Protein 1HXI (pdb70)

Secondary structure (DSSP, 8-state):
------PPSS-----S---TTT--TTS-HHHHHHHHHHHHHHSTT-HHHHHHHHHHHHHTT-HHHHHHHHHHH---TT-HHHHHHHHHHHHHHHHHHHHHHHHHHHH-

InterPro domains:
  IPR011990 Tetratricopeptide-like helical domain superfamily [G3DSA:1.25.40.10] (330-655)
  IPR011990 Tetratricopeptide-like helical domain superfamily [SSF48452] (332-650)
  IPR019734 Tetratricopeptide repeat [PS50005] (500-533)
  IPR019734 Tetratricopeptide repeat [PS50005] (534-567)
  IPR019734 Tetratricopeptide repeat [SM00028] (383-416)
  IPR019734 Tetratricopeptide repeat [SM00028] (500-533)
  IPR019734 Tetratricopeptide repeat [SM00028] (534-567)
  IPR019734 Tetratricopeptide repeat [SM00028] (568-601)
  IPR024111 PEX5/PEX5L [PTHR10130] (10-648)

GO terms:
  GO:0005737 cytoplasm (C, HTP)
  GO:0005737 cytoplasm (C, IDA)
  GO:0005515 protein binding (F, IPI)
  GO:0005052 peroxisome matrix targeting signal-1 binding (F, IDA)
  GO:0034468 glycosome lumen (C, IDA)
  GO:0005829 cytosol (C, IDA)
  GO:0016558 protein import into peroxisome matrix (P, IMP)
  GO:0006625 protein targeting to peroxisome (P, IMP)

Organism: Trypanosoma brucei brucei (strain 927/4 GUTat10.1) (NCBI:txid185431)

Structure (mmCIF, N/CA/C/O backbone):
data_1HXI
#
_entry.id   1HXI
#
_cell.length_a   75.000
_cell.length_b   75.000
_cell.length_c   56.010
_cell.angle_alpha   90.00
_cell.angle_beta   90.00
_cell.angle_gamma   120.00
#
_symmetry.space_group_name_H-M   'P 65'
#
loop_
_enti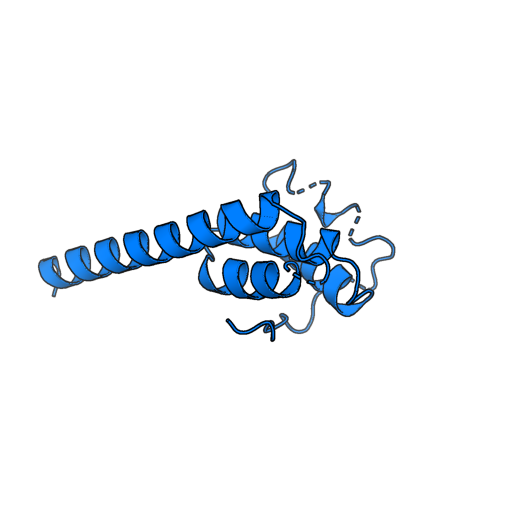ty.id
_entity.type
_entity.pdbx_description
1 polymer 'PEROXISOME TARGETING SIGNAL 1 RECEPTOR PEX5'
2 non-polymer 'MAGNESIUM ION'
3 water water
#
loop_
_atom_site.group_PDB
_atom_site.id
_atom_site.type_symbol
_atom_site.label_atom_id
_atom_site.label_alt_id
_atom_site.label_comp_id
_atom_site.label_asym_id
_atom_site.label_entity_id
_atom_site.label_seq_id
_atom_site.pdbx_PDB_ins_code
_atom_site.Cartn_x
_atom_site.Cartn_y
_atom_site.Cartn_z
_atom_site.occupancy
_atom_site.B_iso_or_equiv
_atom_site.auth_seq_id
_atom_site.auth_comp_id
_atom_site.auth_asym_id
_atom_site.auth_atom_id
_atom_site.pdbx_PDB_model_num
ATOM 1 N N . ASN A 1 2 ? 35.205 32.775 4.388 1.00 55.16 334 ASN A N 1
ATOM 2 C CA . ASN A 1 2 ? 34.837 33.015 5.800 1.00 51.57 334 ASN A CA 1
ATOM 3 C C . ASN A 1 2 ? 35.716 34.081 6.465 1.00 48.27 334 ASN A C 1
ATOM 4 O O . ASN A 1 2 ? 36.394 34.973 5.982 1.00 49.74 334 ASN A O 1
ATOM 9 N N . ASN A 1 3 ? 35.721 33.946 7.770 1.00 42.78 335 ASN A N 1
ATOM 10 C CA . ASN A 1 3 ? 36.430 34.604 8.823 1.00 37.22 335 ASN A CA 1
ATOM 11 C C . ASN A 1 3 ? 37.945 34.482 8.690 1.00 33.64 335 ASN A C 1
ATOM 12 O O . ASN A 1 3 ? 38.483 33.389 8.500 1.00 28.49 335 ASN A O 1
ATOM 17 N N . THR A 1 4 ? 38.638 35.606 8.844 1.00 29.93 336 THR A N 1
ATOM 18 C CA . THR A 1 4 ? 40.089 35.635 8.784 1.00 28.35 336 THR A CA 1
ATOM 19 C C . THR A 1 4 ? 40.677 36.013 10.141 1.00 31.49 336 THR A C 1
ATOM 20 O O . THR A 1 4 ? 41.901 36.142 10.277 1.00 28.84 336 THR A O 1
ATOM 24 N N . ASP A 1 5 ? 39.812 36.158 11.142 1.00 27.73 337 ASP A N 1
ATOM 25 C CA . ASP A 1 5 ? 40.217 36.554 12.488 1.00 29.45 337 ASP A CA 1
ATOM 26 C C . ASP A 1 5 ? 40.666 35.356 13.310 1.00 28.03 337 ASP A C 1
ATOM 27 O O . ASP A 1 5 ? 39.919 34.616 13.938 1.00 26.82 337 ASP A O 1
ATOM 32 N N . TYR A 1 6 ? 41.985 35.161 13.308 1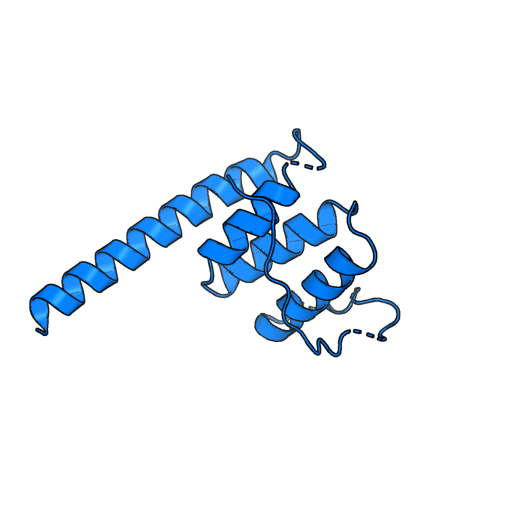.00 22.34 338 TYR A N 1
ATOM 33 C CA . TYR A 1 6 ? 42.539 33.980 13.963 1.00 17.67 338 TYR A CA 1
ATOM 34 C C . TYR A 1 6 ? 42.716 34.116 15.458 1.00 19.63 338 TYR A C 1
ATOM 35 O O . TYR A 1 6 ? 43.366 35.080 15.891 1.00 24.59 338 TYR A O 1
ATOM 44 N N . PRO A 1 7 ? 42.370 33.101 16.235 1.00 20.11 339 PRO A N 1
ATOM 45 C CA . PRO A 1 7 ? 42.501 33.165 17.694 1.00 19.15 339 PRO A CA 1
ATOM 46 C C . PRO A 1 7 ? 43.894 32.756 18.153 1.00 15.80 339 PRO A C 1
ATOM 47 O O . PRO A 1 7 ? 44.135 31.608 18.522 1.00 21.39 339 PRO A O 1
ATOM 51 N N . PHE A 1 8 ? 44.828 33.708 18.158 1.00 21.06 340 PHE A N 1
ATOM 52 C CA . PHE A 1 8 ? 46.194 33.357 18.512 1.00 20.13 340 PHE A CA 1
ATOM 53 C C . PHE A 1 8 ? 46.343 32.908 19.966 1.00 23.44 340 PHE A C 1
ATOM 54 O O . PHE A 1 8 ? 45.690 33.480 20.850 1.00 25.75 340 PHE A O 1
ATOM 62 N N . GLU A 1 9 ? 47.154 31.894 20.166 1.00 19.59 341 GLU A N 1
ATOM 63 C CA . GLU A 1 9 ? 47.434 31.386 21.505 1.00 24.05 341 GLU A CA 1
ATOM 64 C C . GLU A 1 9 ? 48.253 32.446 22.247 1.00 23.79 341 GLU A C 1
ATOM 65 O O . GLU A 1 9 ? 49.106 33.116 21.660 1.00 24.94 341 GLU A O 1
ATOM 71 N N . ALA A 1 10 ? 47.820 32.746 23.476 1.00 24.41 342 AL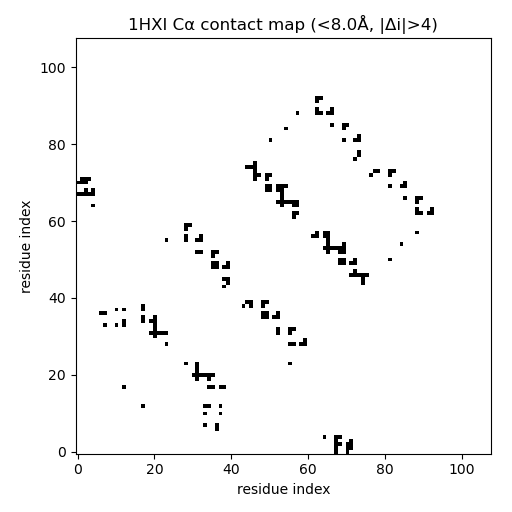A A N 1
ATOM 72 C CA . ALA A 1 10 ? 48.601 33.751 24.224 1.00 22.88 342 ALA A CA 1
ATOM 73 C C . ALA A 1 10 ? 49.853 33.068 24.735 1.00 21.66 342 ALA A C 1
ATOM 74 O O . ALA A 1 10 ? 49.951 31.839 24.826 1.00 26.60 342 ALA A O 1
ATOM 76 N N . ASN A 1 11 ? 50.815 33.875 25.202 1.00 29.32 343 ASN A N 1
ATOM 77 C CA . ASN A 1 11 ? 52.017 33.300 25.822 1.00 29.97 343 ASN A CA 1
ATOM 78 C C . ASN A 1 11 ? 52.784 32.354 24.914 1.00 28.99 343 ASN A C 1
ATOM 79 O O . ASN A 1 11 ? 53.273 31.281 25.278 1.00 31.71 343 ASN A O 1
ATOM 84 N N . ASN A 1 12 ? 52.895 32.698 23.638 1.00 22.30 344 ASN A N 1
ATOM 85 C CA . ASN A 1 12 ? 53.602 31.907 22.631 1.00 22.51 344 ASN A CA 1
ATOM 86 C C . ASN A 1 12 ? 55.105 32.176 22.793 1.00 19.33 344 ASN A C 1
ATOM 87 O O . ASN A 1 12 ? 55.474 33.325 22.562 1.00 23.74 344 ASN A O 1
ATOM 92 N N . PRO A 1 13 ? 55.875 31.170 23.103 1.00 23.24 345 PRO A N 1
ATOM 93 C CA . PRO A 1 13 ? 57.305 31.348 23.344 1.00 26.43 345 PRO A CA 1
ATOM 94 C C . PRO A 1 13 ? 58.087 31.824 22.138 1.00 28.30 345 PRO A C 1
ATOM 95 O O . PRO A 1 13 ? 59.006 32.677 22.228 1.00 27.43 345 PRO A O 1
ATOM 99 N N . TYR A 1 14 ? 57.586 31.482 20.936 1.00 22.25 346 TYR A N 1
ATOM 100 C CA . TYR A 1 14 ? 58.244 31.959 19.724 1.00 18.85 346 TYR A CA 1
ATOM 101 C C . TYR A 1 14 ? 58.145 33.440 19.518 1.00 16.67 346 TYR A C 1
ATOM 102 O O . TYR A 1 14 ? 58.792 33.972 18.588 1.00 18.49 346 TYR A O 1
ATOM 119 N N . TYR A 1 16 ? 59.371 35.733 21.177 1.00 18.45 348 TYR A N 1
ATOM 120 C CA . TYR A 1 16 ? 60.657 36.414 21.424 1.00 16.90 348 TYR A CA 1
ATOM 121 C C . TYR A 1 16 ? 61.815 35.681 20.790 1.00 18.31 348 TYR A C 1
ATOM 122 O O . TYR A 1 16 ? 62.973 35.738 21.237 1.00 16.97 348 TYR A O 1
ATOM 131 N N . HIS A 1 17 ? 61.580 34.971 19.676 1.00 15.04 349 HIS A N 1
ATOM 132 C CA . HIS A 1 17 ? 62.601 34.269 18.915 1.00 16.27 349 HIS A CA 1
ATOM 133 C C . HIS A 1 17 ? 62.835 35.137 17.661 1.00 15.72 349 HIS A C 1
ATOM 134 O O . HIS A 1 17 ? 61.960 35.899 17.242 1.00 18.74 349 HIS A O 1
ATOM 141 N N . GLU A 1 18 ? 64.023 35.050 17.120 1.00 14.52 350 GLU A N 1
ATOM 142 C CA . GLU A 1 18 ? 64.414 35.874 15.977 1.00 18.18 350 GLU A CA 1
ATOM 143 C C . GLU A 1 18 ? 63.831 35.436 14.651 1.00 17.25 350 GLU A C 1
ATOM 144 O O . GLU A 1 18 ? 63.347 36.263 13.873 1.00 22.05 350 GLU A O 1
ATOM 150 N N . ASN A 1 19 ? 63.839 34.117 14.431 1.00 15.78 351 ASN A N 1
ATOM 151 C CA . ASN A 1 19 ? 63.379 33.584 13.141 1.00 19.42 351 ASN A CA 1
ATOM 152 C C . ASN A 1 19 ? 62.415 32.419 13.313 1.00 16.14 351 ASN A C 1
ATOM 153 O O . ASN A 1 19 ? 62.675 31.272 12.955 1.00 16.31 351 ASN A O 1
ATOM 158 N N . PRO A 1 20 ? 61.229 32.720 13.856 1.00 13.97 352 PRO A N 1
ATOM 159 C CA . P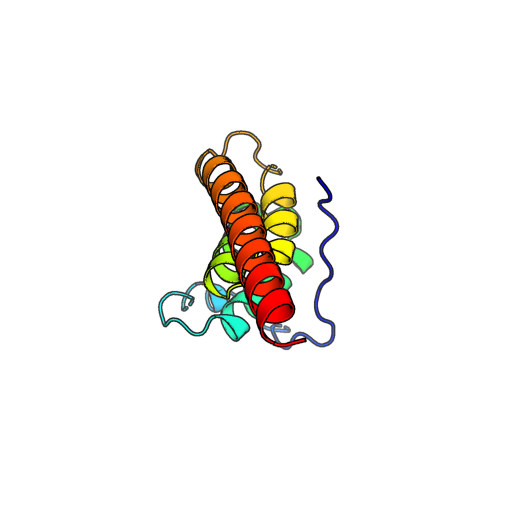RO A 1 20 ? 60.233 31.661 14.044 1.00 14.95 352 PRO A CA 1
ATOM 160 C C . PRO A 1 20 ? 59.750 31.042 12.715 1.00 14.03 352 PRO A C 1
ATOM 161 O O . PRO A 1 20 ? 59.349 29.859 12.726 1.00 14.57 352 PRO A O 1
ATOM 173 N N . GLU A 1 22 ? 61.692 30.117 10.174 1.00 17.77 354 GLU A N 1
ATOM 174 C CA . GLU A 1 22 ? 62.652 29.046 9.921 1.00 18.73 354 GLU A CA 1
ATOM 175 C C . GLU A 1 22 ? 62.542 27.911 10.909 1.00 15.91 354 GLU A C 1
ATOM 176 O O . GLU A 1 22 ? 62.560 26.720 10.564 1.00 17.33 354 GLU A O 1
ATOM 182 N N . GLU A 1 23 ? 62.228 28.231 12.202 1.00 15.20 355 GLU A N 1
ATOM 183 C CA . GLU A 1 23 ? 62.024 27.165 13.169 1.00 17.52 355 GLU A CA 1
ATOM 184 C C . GLU A 1 23 ? 60.737 26.395 12.828 1.00 15.77 355 GLU A C 1
ATOM 185 O O . GLU A 1 23 ? 60.719 25.167 12.884 1.00 16.97 355 GLU A O 1
ATOM 191 N N . GLY A 1 24 ? 59.721 27.144 12.397 1.00 16.98 356 GLY A N 1
ATOM 192 C CA . GLY A 1 24 ? 58.448 26.501 12.045 1.00 16.05 356 GLY A CA 1
ATOM 193 C C . GLY A 1 24 ? 58.679 25.488 10.917 1.00 14.76 356 GLY A C 1
ATOM 194 O O . GLY A 1 24 ? 58.160 24.369 10.959 1.00 17.72 356 GLY A O 1
ATOM 195 N N . LEU A 1 25 ? 59.375 25.933 9.850 1.00 16.79 357 LEU A N 1
ATOM 196 C CA . LEU A 1 25 ? 59.624 25.038 8.718 1.00 18.10 357 LEU A CA 1
ATOM 197 C C . LEU A 1 25 ? 60.449 23.843 9.130 1.00 22.30 357 LEU A C 1
ATOM 198 O O . LEU A 1 25 ? 60.172 22.700 8.740 1.00 20.07 357 LEU A O 1
ATOM 203 N N . SER A 1 26 ? 61.473 24.031 9.988 1.00 20.00 358 SER A N 1
ATOM 204 C CA . SER A 1 26 ? 62.216 22.880 10.482 1.00 20.80 358 SER A CA 1
ATOM 205 C C . SER A 1 26 ? 61.390 21.912 11.306 1.00 21.96 358 SER A C 1
ATOM 206 O O . SER A 1 26 ? 61.422 20.697 11.082 1.00 23.12 358 SER A O 1
ATOM 219 N N . LEU A 1 28 ? 58.113 21.555 11.210 1.00 21.61 360 LEU A N 1
ATOM 220 C CA . LEU A 1 28 ? 57.044 20.957 10.389 1.00 23.37 360 LEU A CA 1
ATOM 221 C C . LEU A 1 28 ? 57.612 19.784 9.619 1.00 26.06 360 LEU A C 1
ATOM 222 O O . LEU A 1 28 ? 57.047 18.686 9.598 1.00 27.55 360 LEU A O 1
ATOM 227 N N . LYS A 1 29 ? 58.802 19.987 9.040 1.00 28.33 361 LYS A N 1
ATOM 228 C CA . LYS A 1 29 ? 59.502 18.936 8.303 1.00 32.78 361 LYS A CA 1
ATOM 229 C C . LYS A 1 29 ? 59.787 17.736 9.189 1.00 34.05 361 LYS A C 1
ATOM 230 O O . LYS A 1 29 ? 59.632 16.602 8.717 1.00 36.77 361 LYS A O 1
ATOM 236 N N . LEU A 1 30 ? 60.033 17.883 10.485 1.00 32.42 362 LEU A N 1
ATOM 237 C CA . LEU A 1 30 ? 60.244 16.854 11.467 1.00 30.20 362 LEU A CA 1
ATOM 238 C C . LEU A 1 30 ? 58.958 16.315 12.100 1.00 29.34 362 LEU A C 1
ATOM 239 O O . LEU A 1 30 ? 59.016 15.559 13.077 1.00 32.41 362 LEU A O 1
ATOM 244 N N . ALA A 1 31 ? 57.794 16.789 11.672 1.00 28.95 363 ALA A N 1
ATOM 245 C CA . ALA A 1 31 ? 56.519 16.340 12.204 1.00 27.44 363 ALA A CA 1
ATOM 246 C C . ALA A 1 31 ? 56.230 16.725 13.639 1.00 23.36 363 ALA A C 1
ATOM 247 O O . ALA A 1 31 ? 55.402 16.109 14.323 1.00 23.80 363 ALA A O 1
ATOM 249 N N . ASN A 1 32 ? 56.804 17.821 14.129 1.00 19.96 364 ASN A N 1
ATOM 250 C CA . ASN A 1 32 ? 56.540 18.376 15.444 1.00 22.47 364 ASN A CA 1
ATOM 251 C C . ASN A 1 32 ? 55.536 19.510 15.223 1.00 21.64 364 ASN A C 1
ATOM 252 O O . ASN A 1 32 ? 55.840 20.699 15.195 1.00 19.60 364 ASN A O 1
ATOM 257 N N . LEU A 1 33 ? 54.295 19.072 14.984 1.00 19.24 365 LEU A N 1
ATOM 258 C CA . LEU A 1 33 ? 53.244 19.966 14.531 1.00 18.75 365 LEU A CA 1
ATOM 259 C C . LEU A 1 33 ? 52.750 21.004 15.480 1.00 17.40 365 LEU A C 1
ATOM 260 O O . LEU A 1 33 ? 52.530 22.127 15.019 1.00 16.90 365 LEU A O 1
ATOM 265 N N . ALA A 1 34 ? 52.554 20.702 16.784 1.00 20.48 366 ALA A N 1
ATOM 266 C CA . ALA A 1 34 ? 52.046 21.747 17.676 1.00 16.87 366 ALA A CA 1
ATOM 267 C C . ALA A 1 34 ? 53.107 22.864 17.808 1.00 13.42 366 ALA A C 1
ATOM 268 O O . ALA A 1 34 ? 52.687 24.023 17.776 1.00 17.16 366 ALA A O 1
ATOM 270 N N . GLU A 1 35 ? 54.375 22.456 17.869 1.00 18.76 367 GLU A N 1
ATOM 271 C CA . GLU A 1 35 ? 55.395 23.518 17.959 1.00 18.65 367 GLU A CA 1
ATOM 272 C C . GLU A 1 35 ? 55.483 24.301 16.660 1.00 16.58 367 GLU A C 1
ATOM 273 O O . GLU A 1 35 ? 55.532 25.534 16.653 1.00 16.20 367 GLU A O 1
ATOM 279 N N . ALA A 1 36 ? 55.442 23.613 15.512 1.00 15.44 368 ALA A N 1
ATOM 280 C CA . ALA A 1 36 ? 55.456 24.337 14.247 1.00 14.66 368 ALA A CA 1
ATOM 281 C C . ALA A 1 36 ? 54.304 25.338 14.156 1.00 15.10 368 ALA A C 1
ATOM 282 O O . ALA A 1 36 ? 54.431 26.478 13.717 1.00 15.65 368 ALA A O 1
ATOM 284 N N . ALA A 1 37 ? 53.073 24.896 14.564 1.00 14.72 369 ALA A N 1
ATOM 285 C CA . ALA A 1 37 ? 51.934 25.807 14.522 1.00 13.07 369 ALA A CA 1
ATOM 286 C C . ALA A 1 37 ? 52.156 27.040 15.395 1.00 14.00 369 ALA A C 1
ATOM 287 O O . ALA A 1 37 ? 51.877 28.162 14.969 1.00 16.61 369 ALA A O 1
ATOM 289 N N . LEU A 1 38 ? 52.726 26.865 16.599 1.00 14.53 370 LEU A N 1
ATOM 290 C CA . LEU A 1 38 ? 53.050 28.032 17.407 1.00 16.00 370 LEU A CA 1
ATOM 291 C C . LEU A 1 38 ? 54.074 28.966 16.765 1.00 14.27 370 LEU A C 1
ATOM 292 O O . LEU A 1 38 ? 53.878 30.180 16.775 1.00 15.19 370 LEU A O 1
ATOM 297 N N . ALA A 1 39 ? 55.083 28.376 16.148 1.00 16.03 371 ALA A N 1
ATOM 298 C CA . ALA A 1 39 ? 56.101 29.200 15.466 1.00 16.21 371 ALA A CA 1
ATOM 299 C C . ALA A 1 39 ? 55.488 30.005 14.359 1.00 14.38 371 ALA A C 1
ATOM 300 O O . ALA A 1 39 ? 55.684 31.214 14.187 1.00 15.66 371 ALA A O 1
ATOM 302 N N . PHE A 1 40 ? 54.636 29.366 13.506 1.00 13.62 372 PHE A N 1
ATOM 303 C CA . PHE A 1 40 ? 53.941 30.114 12.477 1.00 13.85 372 PHE A CA 1
ATOM 304 C C . PHE A 1 40 ? 52.952 31.132 13.018 1.00 11.88 372 PHE A C 1
ATOM 305 O O . PHE A 1 40 ? 52.819 32.200 12.424 1.00 15.59 372 PHE A O 1
ATOM 313 N N . GLU A 1 41 ? 52.269 30.868 14.136 1.00 14.17 373 GLU A N 1
ATOM 314 C CA . GLU A 1 41 ? 51.391 31.884 14.716 1.00 15.42 373 GLU A CA 1
ATOM 315 C C . GLU A 1 41 ? 52.225 33.134 15.079 1.00 15.15 373 GLU A C 1
ATOM 316 O O . GLU A 1 41 ? 51.772 34.254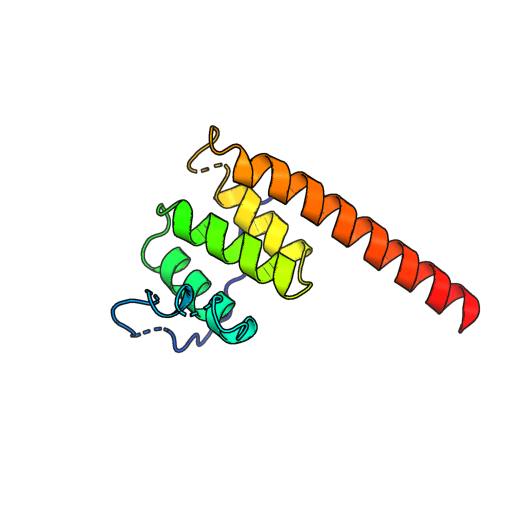 14.888 1.00 17.10 373 GLU A O 1
ATOM 322 N N . ALA A 1 42 ? 53.421 32.917 15.616 1.00 17.69 374 ALA A N 1
ATOM 323 C CA . ALA A 1 42 ? 54.309 34.032 15.933 1.00 18.04 374 ALA A CA 1
ATOM 324 C C . ALA A 1 42 ? 54.680 34.836 14.707 1.00 16.51 374 ALA A C 1
ATOM 325 O O . ALA A 1 42 ? 54.601 36.072 14.728 1.00 18.53 374 ALA A O 1
ATOM 327 N N . VAL A 1 43 ? 55.013 34.164 13.605 1.00 16.00 375 VAL A N 1
ATOM 328 C CA . VAL A 1 43 ? 55.285 34.889 12.364 1.00 15.64 375 VAL A CA 1
ATOM 329 C C . VAL A 1 43 ? 54.084 35.703 11.918 1.00 15.82 375 VAL A C 1
ATOM 330 O O . VAL A 1 43 ? 54.153 36.869 11.511 1.00 16.96 375 VAL A O 1
ATOM 334 N N . CYS A 1 44 ? 52.861 35.134 12.008 1.00 15.66 376 CYS A N 1
ATOM 335 C CA . CYS A 1 44 ? 51.661 35.824 11.571 1.00 15.75 376 CYS A CA 1
ATOM 336 C C . CYS A 1 44 ? 51.341 37.075 12.388 1.00 18.90 376 CYS A C 1
ATOM 337 O O . CYS A 1 44 ? 50.664 38.000 11.902 1.00 18.91 376 CYS A O 1
ATOM 340 N N . GLN A 1 45 ? 51.792 37.082 13.647 1.00 20.10 377 GLN A N 1
ATOM 341 C CA . GLN A 1 45 ? 51.577 38.241 14.523 1.00 22.38 377 GLN A CA 1
ATOM 342 C C . GLN A 1 45 ? 52.681 39.268 14.275 1.00 23.41 377 GLN A C 1
ATOM 343 O O . GLN A 1 45 ? 52.380 40.462 14.172 1.00 26.30 377 GLN A O 1
ATOM 349 N N . LYS A 1 46 ? 53.908 38.811 14.092 1.00 21.42 378 LYS A N 1
ATOM 350 C CA . LYS A 1 46 ? 55.033 39.723 13.833 1.00 22.70 378 LYS A CA 1
ATOM 351 C C . LYS A 1 46 ? 55.009 40.397 12.483 1.00 24.75 378 LYS A C 1
ATOM 352 O O . LYS A 1 46 ? 55.394 41.559 12.290 1.00 26.72 378 LYS A O 1
ATOM 358 N N . GLU A 1 47 ? 54.674 39.619 11.451 1.00 20.77 379 GLU A N 1
ATOM 359 C CA . GLU A 1 47 ? 54.562 40.011 10.070 1.00 19.74 379 GLU A CA 1
ATOM 360 C C . GLU A 1 47 ? 53.197 39.584 9.531 1.00 22.89 379 GLU A C 1
ATOM 361 O O . GLU A 1 47 ? 53.091 38.604 8.776 1.00 22.34 379 GLU A O 1
ATOM 367 N N . PRO A 1 48 ? 52.147 40.330 9.828 1.00 22.37 380 PRO A N 1
ATOM 368 C CA . PRO A 1 48 ? 50.785 40.008 9.450 1.00 19.45 380 PRO A CA 1
ATOM 369 C C . PRO A 1 48 ? 50.482 39.986 7.969 1.00 22.71 380 PRO A C 1
ATOM 370 O O . PRO A 1 48 ? 49.498 39.320 7.589 1.00 23.00 380 PRO A O 1
ATOM 374 N N . GLU A 1 49 ? 51.325 40.528 7.105 1.00 22.00 381 GLU A N 1
ATOM 375 C CA . GLU A 1 49 ? 51.075 40.504 5.675 1.00 24.39 381 GLU A CA 1
ATOM 376 C C . GLU A 1 49 ? 51.889 39.429 4.978 1.00 21.40 381 GLU A C 1
ATOM 377 O O . GLU A 1 49 ? 51.888 39.384 3.747 1.00 22.13 381 GLU A O 1
ATOM 383 N N . ARG A 1 50 ? 52.561 38.560 5.746 1.00 17.59 382 ARG A N 1
ATOM 384 C CA . ARG A 1 50 ? 53.380 37.516 5.126 1.00 18.99 382 ARG A CA 1
ATOM 385 C C . ARG A 1 50 ? 52.482 36.328 4.791 1.00 16.70 382 ARG A C 1
ATOM 386 O O . ARG A 1 50 ? 52.253 35.429 5.600 1.00 16.12 382 ARG A O 1
ATOM 394 N N . GLU A 1 51 ? 52.102 36.290 3.510 1.00 16.50 383 GLU A N 1
ATOM 395 C CA . GLU A 1 51 ? 51.099 35.262 3.114 1.00 15.19 383 GLU A CA 1
ATOM 396 C C . GLU A 1 51 ? 51.638 33.861 3.324 1.00 14.41 383 GLU A C 1
ATOM 397 O O . GLU A 1 51 ? 50.857 32.972 3.727 1.00 14.04 383 GLU A O 1
ATOM 403 N N . GLU A 1 52 ? 52.938 33.596 3.086 1.00 14.82 384 GLU A N 1
ATOM 404 C CA . GLU A 1 52 ? 53.463 32.257 3.301 1.00 14.85 384 GLU A CA 1
ATOM 405 C C . GLU A 1 52 ? 53.417 31.806 4.770 1.00 14.36 384 GLU A C 1
ATOM 406 O O . GLU A 1 52 ? 53.311 30.604 5.020 1.00 14.20 384 GLU A O 1
ATOM 412 N N . ALA A 1 53 ? 53.425 32.712 5.727 1.00 12.77 385 ALA A N 1
ATOM 413 C CA . ALA A 1 53 ? 53.275 32.381 7.138 1.00 12.71 385 ALA A CA 1
ATOM 414 C C . ALA A 1 53 ? 51.831 31.889 7.410 1.00 13.75 385 ALA A C 1
ATOM 415 O O . ALA A 1 53 ? 51.646 30.902 8.105 1.00 14.59 385 ALA A O 1
ATOM 417 N N . TRP A 1 54 ? 50.865 32.615 6.877 1.00 13.10 386 TRP A N 1
ATOM 418 C CA . TRP A 1 54 ? 49.454 32.231 7.048 1.00 13.69 386 TRP A CA 1
ATOM 419 C C . TRP A 1 54 ? 49.209 30.875 6.350 1.00 11.31 386 TRP A C 1
ATOM 420 O O . TRP A 1 54 ? 48.519 30.002 6.921 1.00 12.53 386 TRP A O 1
ATOM 431 N N . ARG A 1 55 ? 49.698 30.726 5.133 1.00 11.24 387 ARG A N 1
ATOM 432 C CA . ARG A 1 55 ? 49.521 29.422 4.455 1.00 10.56 387 ARG A CA 1
ATOM 433 C C . ARG A 1 55 ? 50.178 28.307 5.249 1.00 11.97 387 ARG A C 1
ATOM 434 O O . ARG A 1 55 ? 49.608 27.235 5.391 1.00 11.33 387 ARG A O 1
ATOM 442 N N . SER A 1 56 ? 51.417 28.484 5.756 1.00 11.39 388 SER A N 1
ATOM 443 C CA . SER A 1 56 ? 52.092 27.444 6.510 1.00 10.60 388 SER A CA 1
ATOM 444 C C . SER A 1 56 ? 51.345 27.129 7.820 1.00 10.13 388 SER A C 1
ATOM 445 O O . SER A 1 56 ? 51.277 25.969 8.202 1.00 13.50 388 SER A O 1
ATOM 448 N N . LEU A 1 57 ? 50.831 28.151 8.483 1.00 11.38 389 LEU A N 1
ATOM 449 C CA . LEU A 1 57 ? 50.044 27.961 9.712 1.00 11.55 389 LEU A CA 1
ATOM 450 C C . LEU A 1 57 ? 48.801 27.132 9.367 1.00 12.39 389 LEU A C 1
ATOM 451 O O . LEU A 1 57 ? 48.582 26.082 9.998 1.00 11.94 389 LEU A O 1
ATOM 456 N N . GLY A 1 58 ? 48.160 27.493 8.260 1.00 11.34 390 GLY A N 1
ATOM 457 C CA . GLY A 1 58 ? 46.939 26.732 7.896 1.00 11.19 390 GLY A CA 1
ATOM 458 C C . GLY A 1 58 ? 47.269 25.270 7.585 1.00 12.20 390 GLY A C 1
ATOM 459 O O . GLY A 1 58 ? 46.569 24.342 8.024 1.00 12.27 390 GLY A O 1
ATOM 460 N N . LEU A 1 59 ? 48.297 25.004 6.756 1.00 11.84 391 LEU A N 1
ATOM 461 C CA . LEU A 1 59 ? 48.653 23.648 6.392 1.00 12.95 391 LEU A CA 1
ATOM 462 C C . LEU A 1 59 ? 49.110 22.844 7.619 1.00 12.78 391 LEU A C 1
ATOM 463 O O . LEU A 1 59 ? 48.775 21.663 7.706 1.00 14.45 391 LEU A O 1
ATOM 468 N N . THR A 1 60 ? 49.790 23.469 8.575 1.00 11.81 392 THR A N 1
ATOM 469 C CA . THR A 1 60 ? 50.226 22.800 9.774 1.00 10.63 392 THR A CA 1
ATOM 470 C C . THR A 1 60 ? 49.008 22.433 10.621 1.00 11.48 392 THR A C 1
ATOM 471 O O . THR A 1 60 ? 48.948 21.330 11.147 1.00 14.60 392 THR A O 1
ATOM 475 N N . GLN A 1 61 ? 48.066 23.357 10.755 1.00 12.75 393 GLN A N 1
ATOM 476 C CA . GLN A 1 61 ? 46.859 23.103 11.540 1.00 13.03 393 GLN A CA 1
ATOM 477 C C . GLN A 1 61 ? 46.042 21.975 10.906 1.00 13.84 393 GLN A C 1
ATOM 478 O O . GLN A 1 61 ? 45.553 21.092 11.644 1.00 15.52 393 GLN A O 1
ATOM 484 N N . ALA A 1 62 ? 45.941 21.921 9.582 1.00 12.32 394 ALA A N 1
ATOM 485 C CA . ALA A 1 62 ? 45.252 20.809 8.915 1.00 12.53 394 ALA A CA 1
ATOM 486 C C . ALA A 1 62 ? 45.969 19.497 9.167 1.00 14.62 394 ALA A C 1
ATOM 487 O O . ALA A 1 62 ? 45.353 18.489 9.533 1.00 16.37 394 ALA A O 1
ATOM 489 N N . GLU A 1 63 ? 47.319 19.496 9.122 1.00 13.12 395 GLU A N 1
ATOM 490 C CA . GLU A 1 63 ? 48.074 18.285 9.420 1.00 15.34 395 GLU A CA 1
ATOM 491 C C . GLU A 1 63 ? 47.924 17.873 10.891 1.00 15.75 395 GLU A C 1
ATOM 492 O O . GLU A 1 63 ? 47.992 16.648 11.143 1.00 18.27 395 GLU A O 1
ATOM 498 N N . ASN A 1 64 ? 47.708 18.811 11.794 1.00 14.43 396 ASN A N 1
ATOM 499 C CA . ASN A 1 64 ? 47.532 18.545 13.205 1.00 13.74 396 ASN A CA 1
ATOM 500 C C . ASN A 1 64 ? 46.064 18.374 13.566 1.00 14.71 396 ASN A C 1
ATOM 501 O O . ASN A 1 64 ? 45.664 18.370 14.727 1.00 15.82 396 ASN A O 1
ATOM 506 N N . GLU A 1 65 ? 45.221 18.060 12.573 1.00 13.40 397 GLU A N 1
ATOM 507 C CA . GLU A 1 65 ? 43.819 17.737 12.764 1.00 15.48 397 GLU A CA 1
ATOM 508 C C . GLU A 1 65 ? 42.936 18.835 13.277 1.00 18.01 397 GLU A C 1
ATOM 509 O O . GLU A 1 65 ? 41.936 18.607 13.967 1.00 17.49 397 GLU A O 1
ATOM 515 N N . LYS A 1 66 ? 43.320 20.090 13.069 1.00 11.37 398 LYS A N 1
ATOM 516 C CA . LYS A 1 66 ? 42.589 21.228 13.557 1.00 12.92 398 LYS A CA 1
ATOM 517 C C . LYS A 1 66 ? 42.160 22.007 12.317 1.00 13.97 398 LYS A C 1
ATOM 518 O O . LYS A 1 66 ? 42.573 23.130 12.018 1.00 14.24 398 LYS A O 1
ATOM 524 N N . ASP A 1 67 ? 41.220 21.374 11.588 1.00 13.50 399 ASP A N 1
ATOM 525 C CA . ASP A 1 67 ? 40.746 21.995 10.350 1.00 11.89 399 ASP A CA 1
ATOM 526 C C . ASP A 1 67 ? 39.983 23.283 10.519 1.00 10.29 399 ASP A C 1
ATOM 527 O O . ASP A 1 67 ? 40.051 24.148 9.625 1.00 12.20 399 ASP A O 1
ATOM 532 N N . GLY A 1 68 ? 39.306 23.529 11.649 1.00 12.24 400 GLY A N 1
ATOM 533 C CA . GLY A 1 68 ? 38.632 24.797 11.871 1.00 13.27 400 GLY A CA 1
ATOM 534 C C . GLY A 1 68 ? 39.669 25.933 11.943 1.00 12.29 400 GLY A C 1
ATOM 535 O O . GLY A 1 68 ? 39.477 26.920 11.246 1.00 14.81 400 GLY A O 1
ATOM 536 N N . LEU A 1 69 ? 40.741 25.706 12.693 1.00 14.04 401 LEU A N 1
ATOM 537 C CA . LEU A 1 69 ? 41.764 26.743 12.764 1.00 11.60 401 LEU A CA 1
ATOM 538 C C . LEU A 1 69 ? 42.483 26.847 11.431 1.00 12.53 401 LEU A C 1
ATOM 539 O O . LEU A 1 69 ? 42.812 27.956 10.974 1.00 13.39 401 LEU A O 1
ATOM 544 N N . ALA A 1 70 ? 42.655 25.716 10.736 1.00 11.99 402 ALA A N 1
ATOM 545 C CA . ALA A 1 70 ? 43.322 25.726 9.432 1.00 11.91 402 ALA A CA 1
ATOM 546 C C . ALA A 1 70 ? 42.571 26.637 8.478 1.00 11.71 402 ALA A C 1
ATOM 547 O O . ALA A 1 70 ? 43.121 27.442 7.714 1.00 12.48 402 ALA A O 1
ATOM 549 N N . ILE A 1 71 ? 41.229 26.467 8.416 1.00 12.20 403 ILE A N 1
ATOM 550 C CA . ILE A 1 71 ? 40.396 27.300 7.541 1.00 11.79 403 ILE A CA 1
ATOM 551 C C . ILE A 1 71 ? 40.525 28.791 7.835 1.00 9.80 403 ILE A C 1
ATOM 552 O O . ILE A 1 71 ? 40.622 29.556 6.859 1.00 13.48 403 ILE A O 1
ATOM 557 N N . ILE A 1 72 ? 40.522 29.212 9.112 1.00 11.53 404 ILE A N 1
ATOM 558 C CA . ILE A 1 72 ? 40.694 30.652 9.362 1.00 12.34 404 ILE A CA 1
ATOM 559 C C . ILE A 1 72 ? 42.058 31.124 8.827 1.00 11.28 404 ILE A C 1
ATOM 560 O O . ILE A 1 72 ? 42.094 32.194 8.189 1.00 14.03 404 ILE A O 1
ATOM 565 N N . ALA A 1 73 ? 43.117 30.360 9.096 1.00 13.11 405 ALA A N 1
ATOM 566 C CA . ALA A 1 73 ? 44.419 30.847 8.593 1.00 13.13 405 ALA A CA 1
ATOM 567 C C . ALA A 1 73 ? 44.508 30.834 7.082 1.00 14.83 405 ALA A C 1
ATOM 568 O O . ALA A 1 73 ? 45.067 31.763 6.502 1.00 14.32 405 ALA A O 1
ATOM 570 N N . LEU A 1 74 ? 43.920 29.805 6.445 1.00 12.26 406 LEU A N 1
ATOM 571 C CA . LEU A 1 74 ? 43.934 29.730 4.994 1.00 10.94 406 LEU A CA 1
ATOM 572 C C . LEU A 1 74 ? 43.103 30.848 4.356 1.00 13.29 406 LEU A C 1
ATOM 573 O O . LEU A 1 74 ? 43.464 31.429 3.330 1.00 13.95 406 LEU A O 1
ATOM 578 N N . ASN A 1 75 ? 41.961 31.214 4.974 1.00 13.16 407 ASN A N 1
ATOM 579 C CA . ASN A 1 75 ? 41.164 32.327 4.515 1.00 14.37 407 ASN A CA 1
ATOM 580 C C . ASN A 1 75 ? 41.993 33.627 4.582 1.00 12.86 407 ASN A C 1
ATOM 581 O O . ASN A 1 75 ? 41.905 34.473 3.678 1.00 15.52 407 ASN A O 1
ATOM 586 N N . HIS A 1 76 ? 42.789 33.775 5.633 1.00 13.34 408 HIS A N 1
ATOM 587 C CA . HIS A 1 76 ? 43.658 34.945 5.760 1.00 15.26 408 HIS A CA 1
ATOM 588 C C . HIS A 1 76 ? 44.720 34.935 4.666 1.00 17.06 408 HIS A C 1
ATOM 589 O O . HIS A 1 76 ? 44.976 35.965 4.050 1.00 15.82 408 HIS A O 1
ATOM 596 N N . ALA A 1 77 ? 45.319 33.758 4.411 1.00 12.86 409 ALA A N 1
ATOM 597 C CA . ALA A 1 77 ? 46.267 33.671 3.296 1.00 13.77 409 ALA A CA 1
ATOM 598 C C . ALA A 1 77 ? 45.626 34.078 1.969 1.00 13.70 409 ALA A C 1
ATOM 599 O O . ALA A 1 77 ? 46.241 34.807 1.186 1.00 15.75 409 ALA A O 1
ATOM 601 N N . ARG A 1 78 ? 44.409 33.559 1.707 1.00 13.26 410 ARG A N 1
ATOM 602 C CA . ARG A 1 78 ? 43.730 33.860 0.442 1.00 15.66 410 ARG A CA 1
ATOM 603 C C . ARG A 1 78 ? 43.485 35.365 0.306 1.00 15.85 410 ARG A C 1
ATOM 604 O O . ARG A 1 78 ? 43.616 35.892 -0.804 1.00 17.98 410 ARG A O 1
ATOM 620 N N . LEU A 1 80 ? 45.366 37.732 1.450 1.00 16.56 412 LEU A N 1
ATOM 621 C CA . LEU A 1 80 ? 46.656 38.320 1.122 1.00 18.46 412 LEU A CA 1
ATOM 622 C C . LEU A 1 80 ? 47.110 38.014 -0.289 1.00 18.85 412 LEU A C 1
ATOM 623 O O . LEU A 1 80 ? 47.672 38.884 -0.962 1.00 22.27 412 LEU A O 1
ATOM 628 N N . ASP A 1 81 ? 46.910 36.785 -0.774 1.00 15.32 413 ASP A N 1
ATOM 629 C CA . ASP A 1 81 ? 47.289 36.435 -2.132 1.00 15.67 413 ASP A CA 1
ATOM 630 C C . ASP A 1 81 ? 46.157 35.587 -2.715 1.00 14.97 413 ASP A C 1
ATOM 631 O O . ASP A 1 81 ? 46.126 34.360 -2.722 1.00 15.30 413 ASP A O 1
ATOM 636 N N . PRO A 1 82 ? 45.208 36.276 -3.355 1.00 16.00 414 PRO A N 1
ATOM 637 C CA . PRO A 1 82 ? 44.042 35.622 -3.924 1.00 15.75 414 PRO A CA 1
ATOM 638 C C . PRO A 1 82 ? 44.394 34.640 -5.006 1.00 16.63 414 PRO A C 1
ATOM 639 O O . PRO A 1 82 ? 43.551 33.843 -5.400 1.00 16.11 414 PRO A O 1
ATOM 643 N N . LYS A 1 83 ? 45.575 34.716 -5.630 1.00 14.84 415 LYS A N 1
ATOM 644 C CA . LYS A 1 83 ? 45.973 33.873 -6.726 1.00 15.94 415 LYS A CA 1
ATOM 645 C C . LYS A 1 83 ? 46.739 32.626 -6.332 1.00 13.23 415 LYS A C 1
ATOM 646 O O . LYS A 1 83 ? 47.053 31.810 -7.201 1.00 17.07 415 LYS A O 1
ATOM 653 N N . ASP A 1 84 ? 46.919 32.423 -5.033 1.00 13.37 416 ASP A N 1
ATOM 654 C CA . ASP A 1 84 ? 47.630 31.228 -4.556 1.00 11.77 416 ASP A CA 1
ATOM 655 C C . ASP A 1 84 ? 46.676 30.021 -4.605 1.00 12.57 416 ASP A C 1
ATOM 656 O O . ASP A 1 84 ? 45.831 29.866 -3.729 1.00 12.95 416 ASP A O 1
ATOM 661 N N . ILE A 1 85 ? 46.892 29.159 -5.604 1.00 12.23 417 ILE A N 1
ATOM 662 C CA . ILE A 1 85 ? 45.912 28.080 -5.802 1.00 11.35 417 ILE A CA 1
ATOM 663 C C . ILE A 1 85 ? 46.172 26.916 -4.868 1.00 13.34 417 ILE A C 1
ATOM 664 O O . ILE A 1 85 ? 45.275 26.070 -4.626 1.00 12.19 417 ILE A O 1
ATOM 669 N N . ALA A 1 86 ? 47.362 26.809 -4.254 1.00 10.16 418 ALA A N 1
ATOM 670 C CA . ALA A 1 86 ? 47.591 25.790 -3.228 1.00 12.17 418 ALA A CA 1
ATOM 671 C C . ALA A 1 86 ? 46.620 26.067 -2.062 1.00 11.00 418 ALA A C 1
ATOM 672 O O . ALA A 1 86 ? 46.077 25.153 -1.453 1.00 13.01 418 ALA A O 1
ATOM 674 N N . VAL A 1 87 ? 46.494 27.341 -1.659 1.00 10.67 419 VAL A N 1
ATOM 675 C CA . VAL A 1 87 ? 45.570 27.761 -0.613 1.00 10.28 419 VAL A CA 1
ATOM 676 C C . VAL A 1 87 ? 44.122 27.407 -1.018 1.00 10.48 419 VAL A C 1
ATOM 677 O O . VAL A 1 87 ? 43.348 26.903 -0.185 1.00 11.67 419 VAL A O 1
ATOM 681 N N . HIS A 1 88 ? 43.774 27.601 -2.290 1.00 12.54 420 HIS A N 1
ATOM 682 C CA . HIS A 1 88 ? 42.397 27.259 -2.700 1.00 9.99 420 HIS A CA 1
ATOM 683 C C . HIS A 1 88 ? 42.113 25.772 -2.473 1.00 10.67 420 HIS A C 1
ATOM 684 O O . HIS A 1 88 ? 41.040 25.413 -1.934 1.00 11.56 420 HIS A O 1
ATOM 691 N N . ALA A 1 89 ? 43.061 24.945 -2.893 1.00 10.23 421 ALA A N 1
ATOM 692 C CA . ALA A 1 89 ? 42.909 23.496 -2.747 1.00 10.81 421 ALA A CA 1
ATOM 693 C C . ALA A 1 89 ? 42.934 23.100 -1.279 1.00 11.64 421 ALA A C 1
ATOM 694 O O . ALA A 1 89 ? 42.135 22.253 -0.837 1.00 11.16 421 ALA A O 1
ATOM 696 N N . ALA A 1 90 ? 43.774 23.731 -0.480 1.00 10.63 422 ALA A N 1
ATOM 697 C CA . ALA A 1 90 ? 43.814 23.412 0.941 1.00 10.14 422 ALA A CA 1
ATOM 698 C C . ALA A 1 90 ? 42.531 23.780 1.666 1.00 9.56 422 ALA A C 1
ATOM 699 O O . ALA A 1 90 ? 42.129 23.029 2.583 1.00 11.45 422 ALA A O 1
ATOM 701 N N . LEU A 1 91 ? 41.881 24.868 1.254 1.00 10.40 423 LEU A N 1
ATOM 702 C CA . LEU A 1 91 ? 40.622 25.259 1.884 1.00 11.24 423 LEU A CA 1
ATOM 703 C C . LEU A 1 91 ? 39.580 24.182 1.592 1.00 11.37 423 LEU A C 1
ATOM 704 O O . LEU A 1 91 ? 38.869 23.761 2.524 1.00 11.95 423 LEU A O 1
ATOM 709 N N . ALA A 1 92 ? 39.499 23.714 0.348 1.00 11.07 424 ALA A N 1
ATOM 710 C CA . ALA A 1 92 ? 38.510 22.690 0.011 1.00 11.09 424 ALA A CA 1
ATOM 711 C C . ALA A 1 92 ? 38.781 21.387 0.768 1.00 11.26 424 ALA A C 1
ATOM 712 O O . ALA A 1 92 ? 37.839 20.778 1.303 1.00 13.78 424 ALA A O 1
ATOM 714 N N . VAL A 1 93 ? 40.052 21.004 0.913 1.00 11.25 425 VAL A N 1
ATOM 715 C CA . VAL A 1 93 ? 40.433 19.826 1.681 1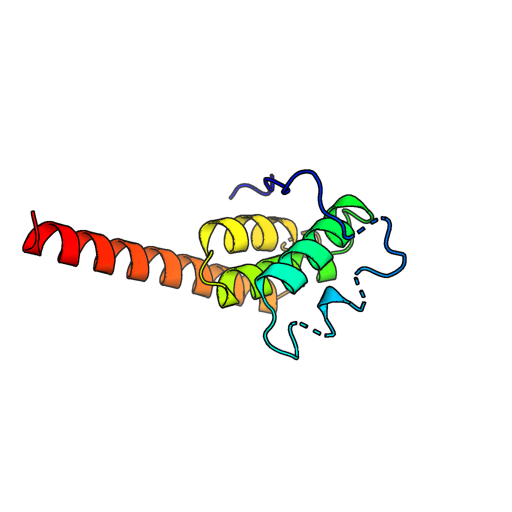.00 12.96 425 VAL A CA 1
ATOM 716 C C . VAL A 1 93 ? 40.078 19.936 3.164 1.00 12.70 425 VAL A C 1
ATOM 717 O O . 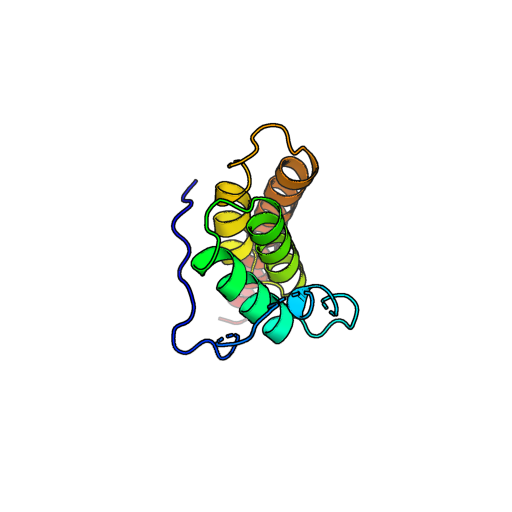VAL A 1 93 ? 39.456 19.009 3.732 1.00 12.63 425 VAL A O 1
ATOM 721 N N . SER A 1 94 ? 40.366 21.091 3.791 1.00 11.27 426 SER A N 1
ATOM 722 C CA . SER A 1 94 ? 40.034 21.215 5.216 1.00 10.59 426 SER A CA 1
ATOM 723 C C . SER A 1 94 ? 38.517 21.264 5.446 1.00 11.80 426 SER A C 1
ATOM 724 O O . SER A 1 94 ? 38.104 20.696 6.465 1.00 13.08 426 SER A O 1
ATOM 727 N N . HIS A 1 95 ? 37.746 21.891 4.563 1.00 12.06 427 HIS A N 1
ATOM 728 C CA . HIS A 1 95 ? 36.290 21.872 4.748 1.00 13.61 427 HIS A CA 1
ATOM 729 C C . HIS A 1 95 ? 35.775 20.437 4.678 1.00 13.46 427 HIS A C 1
ATOM 730 O O . HIS A 1 95 ? 34.924 20.052 5.501 1.00 13.40 427 HIS A O 1
ATOM 737 N N . THR A 1 96 ? 36.277 19.657 3.729 1.00 13.82 428 THR A N 1
ATOM 738 C CA . THR A 1 96 ? 35.863 18.252 3.617 1.00 12.74 428 THR A CA 1
ATOM 739 C C . THR A 1 96 ? 36.315 17.449 4.838 1.00 14.73 428 THR A C 1
ATOM 740 O O . THR A 1 96 ? 35.503 16.715 5.420 1.00 15.66 428 THR A O 1
ATOM 744 N N . ASN A 1 97 ? 37.533 17.660 5.314 1.00 12.81 429 ASN A N 1
ATOM 745 C CA . ASN A 1 97 ? 38.079 16.977 6.464 1.00 13.81 429 ASN A CA 1
ATOM 746 C C . ASN A 1 97 ? 37.194 17.243 7.692 1.00 12.72 429 ASN A C 1
ATOM 747 O O . ASN A 1 97 ? 36.872 16.314 8.453 1.00 14.38 429 ASN A O 1
ATOM 752 N N . GLU A 1 98 ? 36.853 18.513 7.907 1.00 11.20 430 GLU A N 1
ATOM 753 C CA . GLU A 1 98 ? 36.056 18.890 9.065 1.00 14.28 430 GLU A CA 1
ATOM 754 C C . GLU A 1 98 ? 34.668 18.225 9.008 1.00 15.19 430 GLU A C 1
ATOM 755 O O . GLU A 1 98 ? 34.155 17.642 9.963 1.00 14.37 430 GLU A O 1
ATOM 761 N N . HIS A 1 99 ? 34.056 18.309 7.807 1.00 14.37 431 HIS A N 1
ATOM 762 C CA . HIS A 1 99 ? 32.744 17.651 7.633 1.00 14.77 431 HIS A CA 1
ATOM 763 C C . HIS A 1 99 ? 32.789 16.155 7.894 1.00 14.73 431 HIS A C 1
ATOM 764 O O . HIS A 1 99 ? 31.935 15.647 8.651 1.00 17.23 431 HIS A O 1
ATOM 771 N N . ASN A 1 100 ? 33.782 15.481 7.363 1.00 13.62 432 ASN A N 1
ATOM 772 C CA . ASN A 1 100 ? 33.921 14.023 7.545 1.00 14.69 432 ASN A CA 1
ATOM 773 C C . ASN A 1 100 ? 34.150 13.699 9.023 1.00 16.05 432 ASN A C 1
ATOM 774 O O . ASN A 1 100 ? 33.607 12.696 9.539 1.00 15.76 432 ASN A O 1
ATOM 779 N N . ALA A 1 101 ? 35.045 14.419 9.710 1.00 11.38 433 ALA A N 1
ATOM 780 C CA . ALA A 1 101 ? 35.328 14.126 11.130 1.00 12.36 433 ALA A CA 1
ATOM 781 C C . ALA A 1 101 ? 34.073 14.319 11.966 1.00 11.77 433 ALA A C 1
ATOM 782 O O . ALA A 1 101 ? 33.727 13.500 12.828 1.00 12.98 433 ALA A O 1
ATOM 784 N N . ASN A 1 102 ? 33.353 15.422 11.732 1.00 11.73 434 ASN A N 1
ATOM 785 C CA . ASN A 1 102 ? 32.125 15.681 12.459 1.00 14.15 434 ASN A CA 1
ATOM 786 C C . ASN A 1 102 ? 31.052 14.628 12.187 1.00 14.77 434 ASN A C 1
ATOM 787 O O . ASN A 1 102 ? 30.393 14.214 13.166 1.00 15.66 434 ASN A O 1
ATOM 792 N N . ALA A 1 103 ? 30.982 14.118 10.960 1.00 14.80 435 ALA A N 1
ATOM 793 C CA . ALA A 1 103 ? 30.010 13.042 10.672 1.00 14.76 435 ALA A CA 1
ATOM 794 C C . ALA A 1 103 ? 30.433 11.773 11.419 1.00 16.71 435 ALA A C 1
ATOM 795 O O . ALA A 1 103 ? 29.552 11.076 11.967 1.00 17.22 435 ALA A O 1
ATOM 797 N N . ALA A 1 104 ? 31.719 11.434 11.438 1.00 14.84 436 ALA A N 1
ATOM 798 C CA . ALA A 1 104 ? 32.204 10.252 12.151 1.00 14.26 436 ALA A CA 1
ATOM 799 C C . ALA A 1 104 ? 31.866 10.357 13.626 1.00 15.43 436 ALA A C 1
ATOM 800 O O . ALA A 1 104 ? 31.408 9.375 14.244 1.00 16.01 436 ALA A O 1
ATOM 802 N N . LEU A 1 105 ? 32.108 11.537 14.230 1.00 12.63 437 LEU A N 1
ATOM 803 C CA . LEU A 1 105 ? 31.793 11.686 15.649 1.00 11.87 437 LEU A CA 1
ATOM 804 C C . LEU A 1 105 ? 30.301 11.574 15.922 1.00 16.05 437 LEU A C 1
ATOM 805 O O . LEU A 1 105 ? 29.909 10.926 16.898 1.00 16.30 437 LEU A O 1
ATOM 810 N N . ALA A 1 106 ? 29.481 12.186 15.060 1.00 15.55 438 ALA A N 1
ATOM 811 C CA . ALA A 1 106 ? 28.024 12.085 15.231 1.00 17.74 438 ALA A CA 1
ATOM 812 C C . ALA A 1 106 ? 27.582 10.622 15.106 1.00 18.11 438 ALA A C 1
ATOM 813 O O . ALA A 1 106 ? 26.775 10.218 15.9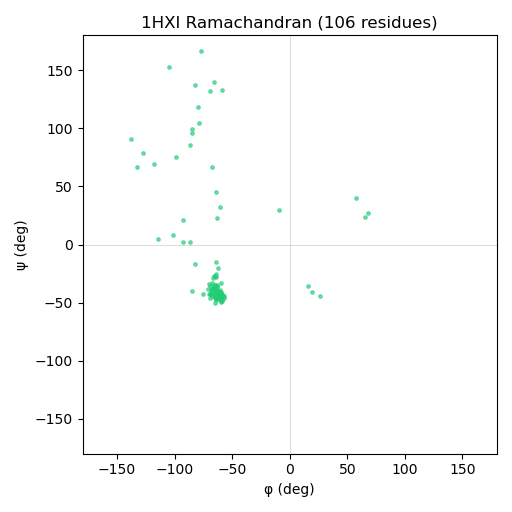64 1.00 21.07 438 ALA A O 1
ATOM 815 N N . SER A 1 107 ? 28.113 9.855 14.189 1.00 16.31 439 SER A N 1
ATOM 816 C CA . SER A 1 107 ? 27.795 8.424 14.066 1.00 22.05 439 SER A CA 1
ATOM 817 C C . SER A 1 107 ? 28.175 7.641 15.324 1.00 20.90 439 SER A C 1
ATOM 818 O O . SER A 1 107 ? 27.443 6.760 15.812 1.00 21.56 439 SER A O 1
ATOM 822 N N . LEU A 1 108 ? 29.393 7.869 15.801 1.00 16.01 440 LEU A N 1
ATOM 823 C CA . LEU A 1 108 ? 29.836 7.174 17.035 1.00 16.67 440 LEU A CA 1
ATOM 824 C C . LEU A 1 108 ? 29.015 7.551 18.251 1.00 21.18 440 LEU A C 1
ATOM 825 O O . LEU A 1 108 ? 28.642 6.671 19.042 1.00 19.47 440 LEU A O 1
ATOM 830 N N . ARG A 1 109 ? 28.659 8.826 18.428 1.00 16.73 441 ARG A N 1
ATOM 831 C CA . ARG A 1 109 ? 27.846 9.247 19.561 1.00 16.79 441 ARG A CA 1
ATOM 832 C C . ARG A 1 109 ? 26.438 8.657 19.418 1.00 20.82 441 ARG A C 1
ATOM 833 O O . ARG A 1 109 ? 25.945 8.182 20.464 1.00 23.86 441 ARG A O 1
ATOM 841 N N . ALA A 1 110 ? 25.940 8.506 18.185 1.00 20.60 442 ALA A N 1
ATOM 842 C CA . ALA A 1 110 ? 24.622 7.866 18.056 1.00 25.85 442 ALA A CA 1
ATOM 843 C C . ALA A 1 110 ? 24.701 6.431 18.569 1.00 27.78 442 ALA A C 1
ATOM 844 O O . ALA A 1 110 ? 23.784 5.948 19.254 1.00 30.04 442 ALA A O 1
ATOM 846 N N . TRP A 1 111 ? 25.758 5.722 18.190 1.00 25.85 443 TRP A N 1
ATOM 847 C CA . TRP A 1 111 ? 25.927 4.333 18.630 1.00 27.25 443 TRP A CA 1
ATOM 848 C C . TRP A 1 111 ? 26.110 4.250 20.137 1.00 29.11 443 TRP A C 1
ATOM 849 O O . TRP A 1 111 ? 25.413 3.475 20.822 1.00 30.78 443 TRP A O 1
ATOM 860 N N . LEU A 1 112 ? 27.014 5.034 20.715 1.00 20.89 444 LEU A N 1
ATOM 861 C CA . LEU A 1 112 ? 27.314 4.944 22.145 1.00 18.38 444 LEU A CA 1
ATOM 862 C C . LEU A 1 112 ? 26.277 5.436 23.134 1.00 24.03 444 LEU A C 1
ATOM 863 O O . LEU A 1 112 ? 26.198 4.913 24.266 1.00 24.64 444 LEU A O 1
ATOM 868 N N . LEU A 1 113 ? 25.594 6.526 22.823 1.00 22.10 445 LEU A N 1
ATOM 869 C CA . LEU A 1 113 ? 24.635 7.156 23.718 1.00 23.76 445 LEU A CA 1
ATOM 870 C C . LEU A 1 113 ? 23.197 6.740 23.354 1.00 27.26 445 LEU A C 1
ATOM 871 O O . LEU A 1 113 ? 22.381 6.989 24.298 1.00 38.32 445 LEU A O 1
#

Solvent-accessible surface area: 6886 Å² total

CATH classification: 1.25.40.10

Radius of gyration: 14.79 Å; Cα contacts (8 Å, |Δi|>4): 121; chains: 1; bounding box: 40×36×32 Å

Sequence (108 aa):
NNTDYPFEANNPYYHENPEEGLSLKLANLAEAALAFEAVCQKEPEREEAWRSLGLTQAENEKDGLAIIALNHARLDPKDIAVHAALAVSHTNEHNANAALASLRAWLL

Nearest PDB structures (foldseek):
  1hxi-assembly1_A  TM=1.006E+00  e=2.149E-13  Trypanosoma brucei
  9f8w-assembly2_B  TM=8.634E-01  e=2.787E-10  Trypanosoma brucei
  8ye5-assembly1_B  TM=9.106E-01  e=3.977E-02  Dehalobacter sp.
  5a01-assembly3_C  TM=7.366E-01  e=3.574E-02  Drosophila melanogaster
  2kcv-assembly1_A  TM=7.676E-01  e=1.039E+00  Salinibacter ruber DSM 13855

Foldseek 3Di:
DALDADQDPPLPLVDDQLVVLVCVVVVPLVNSLSSLSVCCVVPVLPLVSLQSNLVSCVVVVNLVNSLSSLVSSVNPVPPVVSVVSNVVSVVSVVVVVVVVVVVVVVVD

B-factor: mean 22.17, std 10.3, range [9.56, 66.04]